Protein AF-A0A1H9H846-F1 (afdb_monomer_lite)

pLDDT: mean 87.87, std 10.34, range [46.41, 96.56]

Sequence (150 aa):
MNTFLDWFNTNQDIDHVLKAAFAHLWFVTIHPFEDGNGRITRAITDMQLARADQSKQRFHSMSAQIQIERTQNYDILESPQKGNLDITTCLKWFLKCLLHSMAQTDETIATILKRVQFWETHLTTDFNLRQQKILHLLLDDFFGKLTVSK

Secondary structure (DSSP, 8-state):
-HHHHHHHHS--SS-HHHHHHHHHHHHHHH--SSS-HHHHHHHHHHHHHHHHT-SS-----HHHHHHHTHHHHHHHHHTGGGTT---HHHHHHHHHHHHHHHHHHHHHHHHHHHHHHHHHHTTT----HHHHHHHHHHHS---S--PPP-

Organism: Flavobacterium frigoris (NCBI:txid229204)

InterPro domains:
  IPR003812 Fido domain [PF02661] (1-49)
  IPR003812 Fido domain [PS51459] (1-96)
  IPR036597 Fido-like domain superfamily [G3DSA:1.10.3290.10] (1-114)
  IPR036597 Fido-like domain superfamily [SSF140931] (1-119)
  IPR040198 Fido domain-containing protein [PTHR13504] (1-104)

Foldseek 3Di:
DVVLVVVLPDDDPDQLLVSLLVLLLVQLVPVPDPDCSLVVSLVSSVVSVVVNVVDPDDQFRLPVLCVVCVVVQVVLSVVCVVDDVPNVSSSVVSVVSRVVRNVVSVVVVVLVVVLVVVCVVCVVPDDDPVRVVVSVCVSDDHDDDDDDDD

Radius of gyration: 21.64 Å; chains: 1; bounding box: 65×25×61 Å

Structure (mmCIF, N/CA/C/O backbone):
data_AF-A0A1H9H846-F1
#
_entry.id   AF-A0A1H9H846-F1
#
loop_
_atom_site.group_PDB
_atom_site.id
_atom_site.type_symbol
_atom_site.label_atom_id
_atom_site.label_alt_id
_atom_site.label_comp_id
_atom_site.label_asym_id
_atom_site.label_entity_id
_atom_site.label_seq_id
_atom_site.pdbx_PDB_ins_code
_atom_site.Cartn_x
_atom_site.Cartn_y
_atom_site.Cartn_z
_atom_site.occupancy
_atom_site.B_iso_or_equiv
_atom_site.auth_seq_id
_atom_site.auth_comp_id
_atom_site.auth_asym_id
_atom_site.auth_atom_id
_atom_site.pdbx_PDB_model_num
ATOM 1 N N . MET A 1 1 ? -13.949 -8.625 19.388 1.00 94.19 1 MET A N 1
ATOM 2 C CA . MET A 1 1 ? -13.672 -9.172 18.040 1.00 94.19 1 MET A CA 1
ATOM 3 C C . MET A 1 1 ? -14.937 -9.355 17.202 1.00 94.19 1 MET A C 1
ATOM 5 O O . MET A 1 1 ? -14.962 -8.827 16.102 1.00 94.19 1 MET A O 1
ATOM 9 N N . ASN A 1 2 ? -15.990 -10.020 17.698 1.00 96.06 2 ASN A N 1
ATOM 10 C CA . ASN A 1 2 ? -17.236 -10.228 16.930 1.00 96.06 2 ASN A CA 1
ATOM 11 C C . ASN A 1 2 ? -17.808 -8.926 16.349 1.00 96.06 2 ASN A C 1
ATOM 13 O O . ASN A 1 2 ? -17.963 -8.825 15.142 1.00 96.06 2 ASN A O 1
ATOM 17 N N . THR A 1 3 ? -17.936 -7.875 17.167 1.00 96.50 3 THR A N 1
ATOM 18 C CA . THR A 1 3 ? -18.385 -6.543 16.718 1.00 96.50 3 THR A CA 1
ATOM 19 C C . THR A 1 3 ? -17.560 -5.977 15.559 1.00 96.50 3 THR A C 1
ATOM 21 O O . THR A 1 3 ? -18.114 -5.381 14.641 1.00 96.50 3 THR A O 1
ATOM 24 N N . PHE A 1 4 ? -16.237 -6.175 15.577 1.00 96.31 4 PHE A N 1
ATOM 25 C CA . PHE A 1 4 ? -15.364 -5.741 14.486 1.00 96.31 4 PHE A CA 1
ATOM 26 C C . PHE A 1 4 ? -15.642 -6.538 13.210 1.00 96.31 4 PHE A C 1
ATOM 28 O O . PHE A 1 4 ? -15.743 -5.943 12.145 1.00 96.31 4 PHE A O 1
ATOM 35 N N . LEU A 1 5 ? -15.784 -7.863 13.308 1.00 96.00 5 LEU A N 1
ATOM 36 C CA . LEU A 1 5 ? -16.049 -8.722 12.152 1.00 96.00 5 LEU A CA 1
ATOM 37 C C . LEU A 1 5 ? -17.424 -8.446 11.539 1.00 96.00 5 LEU A C 1
ATOM 39 O O . LEU A 1 5 ? -17.530 -8.351 10.316 1.00 96.00 5 LEU A O 1
ATOM 43 N N . ASP A 1 6 ? -18.448 -8.269 12.370 1.00 96.56 6 ASP A N 1
ATOM 44 C CA . ASP A 1 6 ? -19.801 -7.938 11.924 1.00 96.56 6 ASP A CA 1
ATOM 45 C C . ASP A 1 6 ? -19.798 -6.600 11.176 1.00 96.56 6 ASP A C 1
ATOM 47 O O . ASP A 1 6 ? -20.264 -6.508 10.037 1.00 96.56 6 ASP A O 1
ATOM 51 N N . TRP A 1 7 ? -19.168 -5.573 11.758 1.00 96.25 7 TRP A N 1
ATOM 52 C CA . TRP A 1 7 ? -18.998 -4.280 11.099 1.00 96.25 7 TRP A CA 1
ATOM 53 C C . TRP A 1 7 ? -18.201 -4.392 9.789 1.00 96.25 7 TRP A C 1
ATOM 55 O O . TRP A 1 7 ? -18.611 -3.870 8.750 1.00 96.25 7 TRP A O 1
ATOM 65 N N . PHE A 1 8 ? -17.072 -5.100 9.815 1.00 95.25 8 PHE A N 1
ATOM 66 C CA . PHE A 1 8 ? -16.139 -5.200 8.695 1.00 95.25 8 PHE A CA 1
ATOM 67 C C . PHE A 1 8 ? -16.802 -5.803 7.449 1.00 95.25 8 PHE A C 1
ATOM 69 O O . PHE A 1 8 ? -16.547 -5.358 6.321 1.00 95.25 8 PHE A O 1
ATOM 76 N N . ASN A 1 9 ? -17.683 -6.783 7.657 1.00 94.00 9 ASN A N 1
ATOM 77 C CA . ASN A 1 9 ? -18.401 -7.490 6.600 1.00 94.00 9 ASN A CA 1
ATOM 78 C C . ASN A 1 9 ? -19.697 -6.799 6.151 1.00 94.00 9 ASN A C 1
ATOM 80 O O . ASN A 1 9 ? -20.228 -7.147 5.100 1.00 94.00 9 ASN A O 1
ATOM 84 N N . THR A 1 10 ? -20.190 -5.806 6.890 1.00 93.81 10 THR A N 1
ATOM 85 C CA . THR A 1 10 ? -21.429 -5.098 6.541 1.00 93.81 10 THR A CA 1
ATOM 86 C C . THR A 1 10 ? -21.167 -4.009 5.498 1.00 93.81 10 THR A C 1
ATOM 88 O O . THR A 1 10 ? -20.208 -3.245 5.625 1.00 93.81 10 THR A O 1
ATOM 91 N N . ASN A 1 11 ? -22.016 -3.889 4.473 1.00 85.56 11 ASN A N 1
ATOM 92 C CA . ASN A 1 11 ? -21.996 -2.714 3.596 1.00 85.56 11 ASN A CA 1
ATOM 93 C C . ASN A 1 11 ? -22.524 -1.502 4.365 1.00 85.56 11 ASN A C 1
ATOM 95 O O . ASN A 1 11 ? -23.632 -1.532 4.893 1.00 85.56 11 ASN A O 1
ATOM 99 N N . GLN A 1 12 ? -21.713 -0.453 4.438 1.00 84.00 12 GLN A N 1
ATOM 100 C CA . GLN A 1 12 ? -22.063 0.797 5.100 1.00 84.00 12 GLN A CA 1
ATOM 101 C C . GLN A 1 12 ? -22.004 1.935 4.093 1.00 84.00 12 GLN A C 1
ATOM 103 O O . GLN A 1 12 ? -21.268 1.845 3.112 1.00 84.00 12 GLN A O 1
ATOM 108 N N . ASP A 1 13 ? -22.737 3.008 4.372 1.00 89.75 13 ASP A N 1
ATOM 109 C CA . ASP A 1 13 ? -22.660 4.265 3.626 1.00 89.75 13 ASP A CA 1
ATOM 110 C C . ASP A 1 13 ? -21.428 5.072 4.078 1.00 89.75 13 ASP A C 1
ATOM 112 O O . ASP A 1 13 ? -21.515 6.137 4.684 1.00 89.75 13 ASP A O 1
ATOM 116 N N . ILE A 1 14 ? -20.252 4.468 3.902 1.00 93.12 14 ILE A N 1
ATOM 117 C CA . ILE A 1 14 ? -18.942 5.050 4.191 1.00 93.12 14 ILE A CA 1
ATOM 118 C C . ILE A 1 14 ? -18.087 4.824 2.953 1.00 93.12 14 ILE A C 1
ATOM 120 O O . ILE A 1 14 ? -18.098 3.732 2.381 1.00 93.12 14 ILE A O 1
ATOM 124 N N . ASP A 1 15 ? -17.303 5.833 2.579 1.00 95.00 15 ASP A N 1
ATOM 125 C CA . ASP A 1 15 ? -16.285 5.689 1.545 1.00 95.00 15 ASP A CA 1
ATOM 126 C C . ASP A 1 15 ? -15.405 4.446 1.794 1.00 95.00 15 ASP A C 1
ATOM 128 O O . ASP A 1 15 ? -14.921 4.205 2.906 1.00 95.00 15 ASP A O 1
ATOM 132 N N . HIS A 1 16 ? -15.200 3.628 0.762 1.00 94.19 16 HIS A N 1
ATOM 133 C CA . HIS A 1 16 ? -14.524 2.340 0.914 1.00 94.19 16 HIS A CA 1
ATOM 134 C C . HIS A 1 16 ? -13.043 2.471 1.308 1.00 94.19 16 HIS A C 1
ATOM 136 O O . HIS A 1 16 ? -12.526 1.602 2.016 1.00 94.19 16 HIS A O 1
ATOM 142 N N . VAL A 1 17 ? -12.365 3.553 0.910 1.00 95.19 17 VAL A N 1
ATOM 143 C CA . VAL A 1 17 ? -10.980 3.823 1.324 1.00 95.19 17 VAL A CA 1
ATOM 144 C C . VAL A 1 17 ? -10.948 4.201 2.802 1.00 95.19 17 VAL A C 1
ATOM 146 O O . VAL A 1 17 ? -10.123 3.677 3.556 1.00 95.19 17 VAL A O 1
ATOM 149 N N . LEU A 1 18 ? -11.891 5.030 3.258 1.00 95.88 18 LEU A N 1
ATOM 150 C CA . LEU A 1 18 ? -12.036 5.329 4.687 1.00 95.88 18 LEU A CA 1
ATOM 151 C C . LEU A 1 18 ? -12.391 4.079 5.497 1.00 95.88 18 LEU A C 1
ATOM 153 O O . LEU A 1 18 ? -11.839 3.872 6.577 1.00 95.88 18 LEU A O 1
ATOM 157 N N . LYS A 1 19 ? -13.236 3.192 4.964 1.00 95.88 19 LYS A N 1
ATOM 158 C CA . LYS A 1 19 ? -13.530 1.901 5.595 1.00 95.88 19 LYS A CA 1
ATOM 159 C C . LYS A 1 19 ? -12.269 1.043 5.754 1.00 95.88 19 LYS A C 1
ATOM 161 O O . LYS A 1 19 ? -12.097 0.413 6.798 1.00 95.88 19 LYS A O 1
ATOM 166 N N . ALA A 1 20 ? -11.367 1.039 4.771 1.00 95.88 20 ALA A N 1
ATOM 167 C CA . ALA A 1 20 ? -10.074 0.366 4.894 1.00 95.88 20 ALA A CA 1
ATOM 168 C C . ALA A 1 20 ? -9.199 0.990 5.997 1.00 95.88 20 ALA A C 1
ATOM 170 O O . ALA A 1 20 ? -8.603 0.257 6.789 1.00 95.88 20 ALA A O 1
ATOM 171 N N . ALA A 1 21 ? -9.178 2.323 6.101 1.00 95.31 21 ALA A N 1
ATOM 172 C CA . ALA A 1 21 ? -8.457 3.044 7.151 1.00 95.31 21 ALA A CA 1
ATOM 173 C C . ALA A 1 21 ? -8.996 2.721 8.556 1.00 95.31 21 ALA A C 1
ATOM 175 O O . ALA A 1 21 ? -8.225 2.431 9.473 1.00 95.31 21 ALA A O 1
ATOM 176 N N . PHE A 1 22 ? -10.321 2.698 8.724 1.00 94.81 22 PHE A N 1
ATOM 177 C CA . PHE A 1 22 ? -10.961 2.294 9.977 1.00 94.81 22 PHE A CA 1
ATOM 178 C C . PHE A 1 22 ? -10.655 0.839 10.328 1.00 94.81 22 PHE A C 1
ATOM 180 O O . PHE A 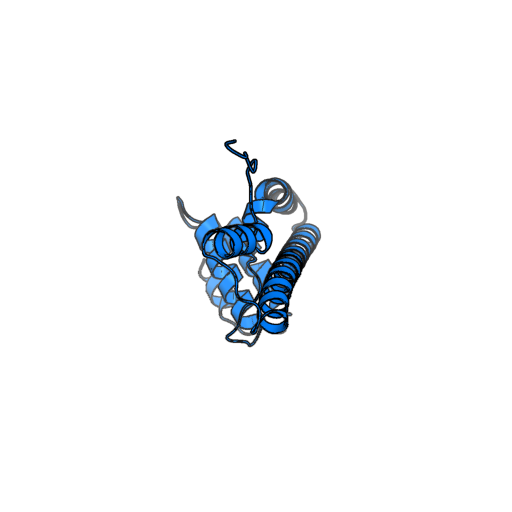1 22 ? -10.290 0.547 11.464 1.00 94.81 22 PHE A O 1
ATOM 187 N N . ALA A 1 23 ? -10.727 -0.070 9.352 1.00 95.75 23 ALA A N 1
ATOM 188 C CA . ALA A 1 23 ? -10.395 -1.472 9.572 1.00 95.75 23 ALA A CA 1
ATOM 189 C C . ALA A 1 23 ? -8.941 -1.655 10.037 1.00 95.75 23 ALA A C 1
ATOM 191 O O . ALA A 1 23 ? -8.696 -2.414 10.975 1.00 95.75 23 ALA A O 1
ATOM 192 N N . HIS A 1 24 ? -8.001 -0.929 9.420 1.00 94.50 24 HIS A N 1
ATOM 193 C CA . HIS A 1 24 ? -6.600 -0.891 9.836 1.00 94.50 24 HIS A CA 1
ATOM 194 C C . HIS A 1 24 ? -6.472 -0.462 11.302 1.00 94.50 24 HIS A C 1
ATOM 196 O O . HIS A 1 24 ? -5.909 -1.188 12.124 1.00 94.50 24 HIS A O 1
ATOM 202 N N . LEU A 1 25 ? -7.033 0.706 11.630 1.00 92.69 25 LEU A N 1
ATOM 203 C CA . LEU A 1 25 ? -6.915 1.326 12.945 1.00 92.69 25 LEU A CA 1
ATOM 204 C C . LEU A 1 25 ? -7.558 0.478 14.047 1.00 92.69 25 LEU A C 1
ATOM 206 O O . LEU A 1 25 ? -6.972 0.281 15.112 1.00 92.69 25 LEU A O 1
ATOM 210 N N . TRP A 1 26 ? -8.755 -0.051 13.811 1.00 92.38 26 TRP A N 1
ATOM 211 C CA . TRP A 1 26 ? -9.454 -0.830 14.827 1.00 92.38 26 TRP A CA 1
ATOM 212 C C . TRP A 1 26 ? -8.801 -2.175 15.063 1.00 92.38 26 TRP A C 1
ATOM 214 O O . TRP A 1 26 ? -8.671 -2.574 16.213 1.00 92.38 26 TRP A O 1
ATOM 224 N N . PHE A 1 27 ? -8.327 -2.859 14.024 1.00 94.75 27 PHE A N 1
ATOM 225 C CA . PHE A 1 27 ? -7.682 -4.150 14.229 1.00 94.75 27 PHE A CA 1
ATOM 226 C C . PHE A 1 27 ? -6.350 -4.015 14.974 1.00 94.75 27 PHE A C 1
ATOM 228 O O . PHE A 1 27 ? -6.097 -4.786 15.900 1.00 94.75 27 PHE A O 1
ATOM 235 N N . VAL A 1 28 ? -5.524 -3.015 14.627 1.00 90.75 28 VAL A N 1
ATOM 236 C CA . VAL A 1 28 ? -4.269 -2.768 15.359 1.00 90.75 28 VAL A CA 1
ATOM 237 C C . VAL A 1 28 ? -4.529 -2.350 16.808 1.00 90.75 28 VAL A C 1
ATOM 239 O O . VAL A 1 28 ? -3.769 -2.739 17.685 1.00 90.75 28 VAL A O 1
ATOM 242 N N . THR A 1 29 ? -5.629 -1.636 17.069 1.00 89.00 29 THR A N 1
ATOM 243 C CA . THR A 1 29 ? -6.025 -1.224 18.427 1.00 89.00 29 THR A CA 1
ATOM 244 C C . THR A 1 29 ? -6.599 -2.382 19.248 1.00 89.00 29 THR A C 1
ATOM 246 O O . THR A 1 29 ? -6.308 -2.489 20.433 1.00 89.00 29 THR A O 1
ATOM 249 N N . ILE A 1 30 ? -7.409 -3.260 18.642 1.00 93.06 30 ILE A N 1
ATOM 250 C CA . ILE A 1 30 ? -7.968 -4.443 19.321 1.00 93.06 30 ILE A CA 1
ATOM 251 C C . ILE A 1 30 ? -6.855 -5.424 19.700 1.00 93.06 30 ILE A C 1
ATOM 253 O O . ILE A 1 30 ? -6.953 -6.058 20.745 1.00 93.06 30 ILE A O 1
ATOM 257 N N . HIS A 1 31 ? -5.836 -5.565 18.843 1.00 91.75 31 HIS A N 1
ATOM 258 C CA . HIS A 1 31 ? -4.661 -6.415 19.058 1.00 91.75 31 HIS A CA 1
ATOM 259 C C . HIS A 1 31 ? -5.002 -7.832 19.593 1.00 91.75 31 HIS A C 1
ATOM 261 O O . HIS A 1 31 ? -4.553 -8.220 20.672 1.00 91.75 31 HIS A O 1
ATOM 267 N N . PRO A 1 32 ? -5.829 -8.621 18.873 1.00 95.62 32 PRO A N 1
ATOM 268 C CA . PRO A 1 32 ? -6.438 -9.838 19.423 1.00 95.62 32 PRO A CA 1
ATOM 269 C C . PRO A 1 32 ? -5.501 -11.053 19.540 1.00 95.62 32 PRO A C 1
ATOM 271 O O . PRO A 1 32 ? -5.917 -12.070 20.092 1.00 95.62 32 PRO A O 1
ATOM 274 N N . PHE A 1 33 ? -4.285 -10.991 18.994 1.00 95.50 33 PHE A N 1
ATOM 275 C CA . PHE A 1 33 ? -3.324 -12.098 19.001 1.00 95.50 33 PHE A CA 1
ATOM 276 C C . PHE A 1 33 ? -2.070 -11.767 19.823 1.00 95.50 33 PHE A C 1
ATOM 278 O O . PHE A 1 33 ? -1.728 -10.599 19.990 1.00 95.50 33 PHE A O 1
ATOM 285 N N . GLU A 1 34 ? -1.346 -12.795 20.267 1.00 93.94 34 GLU A N 1
ATOM 286 C CA . GLU A 1 34 ? -0.045 -12.649 20.949 1.00 93.94 34 GLU A CA 1
ATOM 287 C C . GLU A 1 34 ? 1.058 -12.136 20.002 1.00 93.94 34 GLU A C 1
ATOM 289 O O . GLU A 1 34 ? 1.866 -11.290 20.372 1.00 93.94 34 GLU A O 1
ATOM 294 N N . ASP A 1 35 ? 1.069 -12.599 18.746 1.00 95.00 35 ASP A N 1
ATOM 295 C CA . ASP A 1 35 ? 1.963 -12.121 17.683 1.00 95.00 35 ASP A CA 1
ATOM 296 C C . ASP A 1 35 ? 1.220 -12.064 16.339 1.00 95.00 35 ASP A C 1
ATOM 298 O O . ASP A 1 35 ? 0.199 -12.716 16.118 1.00 95.00 35 ASP A O 1
ATOM 302 N N . GLY A 1 36 ? 1.754 -11.283 15.402 1.00 93.25 36 GLY A N 1
ATOM 303 C CA . GLY A 1 36 ? 1.292 -11.237 14.021 1.00 93.25 36 GLY A CA 1
ATOM 304 C C . GLY A 1 36 ? 0.199 -10.214 13.751 1.00 93.25 36 GLY A C 1
ATOM 305 O O . GLY A 1 36 ? -0.177 -10.066 12.587 1.00 93.25 36 GLY A O 1
ATOM 306 N N . ASN A 1 37 ? -0.242 -9.447 14.754 1.00 92.75 37 ASN A N 1
ATOM 307 C CA . ASN A 1 37 ? -1.272 -8.419 14.582 1.00 92.75 37 ASN A CA 1
ATOM 308 C C . ASN A 1 37 ? -0.937 -7.480 13.425 1.00 92.75 37 ASN A C 1
ATOM 310 O O . ASN A 1 37 ? -1.725 -7.381 12.499 1.00 92.75 37 ASN A O 1
ATOM 314 N N . GLY A 1 38 ? 0.273 -6.913 13.367 1.00 90.62 38 GLY A N 1
ATOM 315 C CA . GLY A 1 38 ? 0.660 -6.014 12.270 1.00 90.62 38 GLY A CA 1
ATOM 316 C C . GLY A 1 38 ? 0.692 -6.664 10.874 1.00 90.62 38 GLY A C 1
ATOM 317 O O . GLY A 1 38 ? 0.488 -5.981 9.868 1.00 90.62 38 GLY A O 1
ATOM 318 N N . ARG A 1 39 ? 0.933 -7.981 10.770 1.00 93.00 39 ARG A N 1
ATOM 319 C CA . ARG A 1 39 ? 0.826 -8.714 9.490 1.00 93.00 39 ARG A CA 1
ATOM 320 C C . ARG A 1 39 ? -0.640 -8.866 9.087 1.00 93.00 39 ARG A C 1
ATOM 322 O O . ARG A 1 39 ? -0.978 -8.596 7.938 1.00 93.00 39 ARG A O 1
ATOM 329 N N . ILE A 1 40 ? -1.502 -9.226 10.036 1.00 95.56 40 ILE A N 1
ATOM 330 C CA . ILE A 1 40 ? -2.936 -9.391 9.788 1.00 95.56 40 ILE A CA 1
ATOM 331 C C . ILE A 1 40 ? -3.597 -8.035 9.509 1.00 95.56 40 ILE A C 1
ATOM 333 O O . ILE A 1 40 ? -4.341 -7.940 8.539 1.00 95.56 40 ILE A O 1
ATOM 337 N N . THR A 1 41 ? -3.259 -6.970 10.249 1.00 94.81 41 THR A N 1
ATOM 338 C CA . THR A 1 41 ? -3.722 -5.593 10.000 1.00 94.81 41 THR A CA 1
ATOM 339 C C . THR A 1 41 ? -3.464 -5.187 8.553 1.00 94.81 41 THR A C 1
ATOM 341 O O . THR A 1 41 ? -4.353 -4.690 7.865 1.00 94.81 41 THR A O 1
ATOM 344 N N . ARG A 1 42 ? -2.246 -5.421 8.060 1.00 93.62 42 ARG A N 1
ATOM 345 C CA . ARG A 1 42 ? -1.878 -5.125 6.673 1.00 93.62 42 ARG A CA 1
ATOM 346 C C . ARG A 1 42 ? -2.705 -5.933 5.676 1.00 93.62 42 ARG A C 1
ATOM 348 O O . ARG A 1 42 ? -3.289 -5.348 4.771 1.00 93.62 42 ARG A O 1
ATOM 355 N N . ALA A 1 43 ? -2.856 -7.236 5.908 1.00 94.62 43 ALA A N 1
ATOM 356 C CA . ALA A 1 43 ? -3.661 -8.102 5.049 1.00 94.62 43 ALA A CA 1
ATOM 357 C C . ALA A 1 43 ? -5.140 -7.670 4.976 1.00 94.62 43 ALA A C 1
ATOM 359 O O . ALA A 1 43 ? -5.703 -7.596 3.886 1.00 94.62 43 ALA A O 1
ATOM 360 N N . ILE A 1 44 ? -5.775 -7.331 6.105 1.00 95.12 44 ILE A N 1
ATOM 361 C CA . ILE A 1 44 ? -7.173 -6.861 6.103 1.00 95.12 44 ILE A CA 1
ATOM 362 C C . ILE A 1 44 ? -7.323 -5.482 5.449 1.00 95.12 44 ILE A C 1
ATOM 364 O O . ILE A 1 44 ? -8.345 -5.217 4.818 1.00 95.12 44 ILE A O 1
ATOM 368 N N . THR A 1 45 ? -6.307 -4.621 5.583 1.00 95.12 45 THR A N 1
ATOM 369 C CA . THR A 1 45 ? -6.274 -3.287 4.969 1.00 95.12 45 THR A CA 1
ATOM 370 C C . THR A 1 45 ? -6.229 -3.438 3.460 1.00 95.12 45 THR A C 1
ATOM 372 O O . THR A 1 45 ? -7.068 -2.884 2.756 1.00 95.12 45 THR A O 1
ATOM 375 N N . ASP A 1 46 ? -5.295 -4.255 2.974 1.00 93.12 46 ASP A N 1
ATOM 376 C CA . ASP A 1 46 ? -5.151 -4.569 1.559 1.00 93.12 46 ASP A CA 1
ATOM 377 C C . ASP A 1 46 ? -6.413 -5.221 0.990 1.00 93.12 46 ASP A C 1
ATOM 379 O O . ASP A 1 46 ? -6.823 -4.893 -0.121 1.00 93.12 46 ASP A O 1
ATOM 383 N N . MET A 1 47 ? -7.080 -6.083 1.761 1.00 93.12 47 MET A N 1
ATOM 384 C CA . MET A 1 47 ? -8.345 -6.687 1.348 1.00 93.12 47 MET A CA 1
ATOM 385 C C . MET A 1 47 ? -9.476 -5.656 1.202 1.00 93.12 47 MET A C 1
ATOM 387 O O . MET A 1 47 ? -10.256 -5.752 0.257 1.00 93.12 47 MET A O 1
ATOM 391 N N . GLN A 1 48 ? -9.593 -4.676 2.106 1.00 94.31 48 GLN A N 1
ATOM 392 C CA . GLN A 1 48 ? -10.604 -3.619 1.967 1.00 94.31 48 GLN A CA 1
ATOM 393 C C . GLN A 1 48 ? -10.260 -2.631 0.851 1.00 94.31 48 GLN A C 1
ATOM 395 O O . GLN A 1 48 ? -11.157 -2.240 0.111 1.00 94.31 48 GLN A O 1
ATOM 400 N N . LEU A 1 49 ? -8.983 -2.284 0.665 1.00 94.44 49 LEU A N 1
ATOM 401 C CA . LEU A 1 49 ? -8.556 -1.458 -0.469 1.00 94.44 49 LEU A CA 1
ATOM 402 C C . LEU A 1 49 ? -8.839 -2.154 -1.805 1.00 94.44 49 LEU A C 1
ATOM 404 O O . LEU A 1 49 ? -9.396 -1.535 -2.700 1.00 94.44 49 LEU A O 1
ATOM 408 N N . ALA A 1 50 ? -8.596 -3.462 -1.910 1.00 92.00 50 ALA A N 1
ATOM 409 C CA . ALA A 1 50 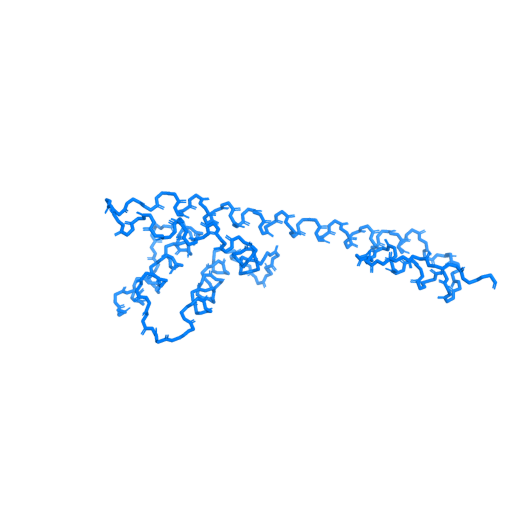? -8.954 -4.222 -3.107 1.00 92.00 50 ALA A CA 1
ATOM 410 C C . ALA A 1 50 ? -10.472 -4.218 -3.388 1.00 92.00 50 ALA A C 1
ATOM 412 O O . ALA A 1 50 ? -10.893 -4.225 -4.542 1.00 92.00 50 ALA A O 1
ATOM 413 N N . ARG A 1 51 ? -11.312 -4.185 -2.342 1.00 90.62 51 ARG A N 1
ATOM 414 C CA . ARG A 1 51 ? -12.767 -3.998 -2.491 1.00 90.62 51 ARG A CA 1
ATOM 415 C C . ARG A 1 51 ? -13.114 -2.571 -2.932 1.00 90.62 51 ARG A C 1
ATOM 417 O O . ARG A 1 51 ? -14.048 -2.402 -3.710 1.00 90.62 51 ARG A O 1
ATOM 424 N N . ALA A 1 52 ? -12.368 -1.573 -2.455 1.00 92.25 52 ALA A N 1
ATOM 425 C CA . ALA A 1 52 ? -12.535 -0.1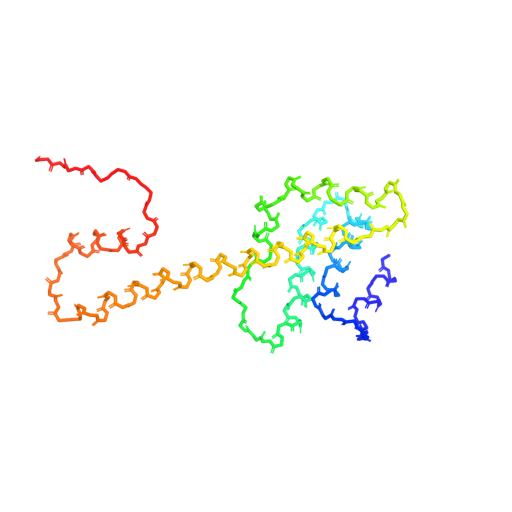67 -2.817 1.00 92.25 52 ALA A CA 1
ATOM 426 C C . ALA A 1 52 ? -12.169 0.109 -4.283 1.00 92.25 52 ALA A C 1
ATOM 428 O O . ALA A 1 52 ? -12.904 0.823 -4.958 1.00 92.25 52 ALA A O 1
ATOM 429 N N . ASP A 1 53 ? -11.091 -0.503 -4.781 1.00 90.31 53 ASP A N 1
ATOM 430 C CA . ASP A 1 53 ? -10.574 -0.307 -6.143 1.00 90.31 53 ASP A CA 1
ATOM 431 C C . ASP A 1 53 ? -11.545 -0.776 -7.240 1.00 90.31 53 ASP A C 1
ATOM 433 O O . ASP A 1 53 ? -11.390 -0.404 -8.401 1.00 90.31 53 ASP A O 1
ATOM 437 N N . GLN A 1 54 ? -12.514 -1.640 -6.905 1.00 85.25 54 GLN A N 1
ATOM 438 C CA . GLN A 1 54 ? -13.456 -2.262 -7.852 1.00 85.25 54 GLN A CA 1
ATOM 439 C C . GLN A 1 54 ? -12.775 -2.904 -9.079 1.00 85.25 54 GLN A C 1
ATOM 441 O O . GLN A 1 54 ? -13.385 -3.099 -10.130 1.00 85.25 54 GLN A O 1
ATOM 446 N N . SER A 1 55 ? -11.504 -3.276 -8.933 1.00 82.38 55 SER A N 1
ATOM 447 C CA . SER A 1 55 ? -10.648 -3.768 -10.003 1.00 82.38 55 SER A CA 1
ATOM 448 C C . SER A 1 55 ? -9.898 -5.012 -9.552 1.00 82.38 55 SER A C 1
ATOM 450 O O . SER A 1 55 ? -9.513 -5.162 -8.395 1.00 82.38 55 SER A O 1
ATOM 452 N N . LYS A 1 56 ? -9.653 -5.918 -10.502 1.00 77.00 56 LYS A N 1
ATOM 453 C CA . LYS A 1 56 ? -8.759 -7.068 -10.295 1.00 77.00 56 LYS A CA 1
ATOM 454 C C . LYS A 1 56 ? -7.283 -6.680 -10.397 1.00 77.00 56 LYS A C 1
ATOM 456 O O . LYS A 1 56 ? -6.421 -7.476 -10.039 1.00 77.00 56 LYS A O 1
ATOM 461 N N . GLN A 1 57 ? -6.995 -5.497 -10.934 1.00 78.06 57 GLN A N 1
ATOM 462 C CA . GLN A 1 57 ? -5.648 -4.986 -11.133 1.00 78.06 57 GLN A CA 1
ATOM 463 C C . GLN A 1 57 ? -5.356 -3.934 -10.073 1.00 78.06 57 GLN A C 1
ATOM 465 O O . GLN A 1 57 ? -6.035 -2.909 -10.014 1.00 78.06 57 GLN A O 1
ATOM 470 N N . ARG A 1 58 ? -4.338 -4.198 -9.252 1.00 80.56 58 ARG A N 1
ATOM 471 C CA . ARG A 1 58 ? -3.891 -3.291 -8.201 1.00 80.56 58 ARG A CA 1
ATOM 472 C C . ARG A 1 58 ? -2.484 -2.811 -8.513 1.00 80.56 58 ARG A C 1
ATOM 474 O O . ARG A 1 58 ? -1.551 -3.607 -8.569 1.00 80.56 58 ARG A O 1
ATOM 481 N N . PHE A 1 59 ? -2.356 -1.504 -8.695 1.00 82.44 59 PHE A N 1
ATOM 482 C CA . PHE A 1 59 ? -1.107 -0.826 -9.036 1.00 82.44 59 PHE A CA 1
ATOM 483 C C . PHE A 1 59 ? -0.610 0.014 -7.859 1.00 82.44 59 PHE A C 1
ATOM 485 O O . PHE A 1 59 ? -0.238 1.160 -8.034 1.00 82.44 59 PHE A O 1
ATOM 492 N N . HIS A 1 60 ? -0.709 -0.494 -6.635 1.00 89.25 60 HIS A N 1
ATOM 493 C CA . HIS A 1 60 ? -0.126 0.164 -5.469 1.00 89.25 60 HIS A CA 1
ATOM 494 C C . HIS A 1 60 ? 0.097 -0.858 -4.355 1.00 89.25 60 HIS A C 1
ATOM 496 O O . HIS A 1 60 ? -0.634 -1.846 -4.239 1.00 89.25 60 HIS A O 1
ATOM 502 N N . SER A 1 61 ? 1.106 -0.615 -3.519 1.00 90.81 61 SER A N 1
ATOM 503 C CA . SER A 1 61 ? 1.418 -1.465 -2.369 1.00 90.81 61 SER A CA 1
ATOM 504 C C . SER A 1 61 ? 1.340 -0.666 -1.074 1.00 90.81 61 SER A C 1
ATOM 506 O O . SER A 1 61 ? 2.339 -0.146 -0.575 1.00 90.81 61 SER A O 1
ATOM 508 N N . MET A 1 62 ? 0.134 -0.599 -0.503 1.00 93.12 62 MET A N 1
ATOM 509 C CA . MET A 1 62 ? -0.094 0.070 0.782 1.00 93.12 62 MET A CA 1
ATOM 510 C C . MET A 1 62 ? 0.773 -0.549 1.887 1.00 93.12 62 MET A C 1
ATOM 512 O O . MET A 1 62 ? 1.416 0.153 2.660 1.00 93.12 62 MET A O 1
ATOM 516 N N . SER A 1 63 ? 0.860 -1.880 1.931 1.00 91.88 63 SER A N 1
ATOM 517 C CA . SER A 1 63 ? 1.683 -2.600 2.906 1.00 91.88 63 SER A CA 1
ATOM 518 C C . SER A 1 63 ? 3.179 -2.278 2.831 1.00 91.88 63 SER A C 1
ATOM 520 O O . SER A 1 63 ? 3.830 -2.220 3.880 1.00 91.88 63 SER A O 1
ATOM 522 N N . ALA A 1 64 ? 3.729 -2.076 1.627 1.00 91.06 64 ALA A N 1
ATOM 523 C CA . ALA A 1 64 ? 5.122 -1.662 1.462 1.00 91.06 64 ALA A CA 1
ATOM 524 C C . ALA A 1 64 ? 5.323 -0.221 1.944 1.00 91.06 64 ALA A C 1
ATOM 526 O O . ALA A 1 64 ? 6.265 0.044 2.692 1.00 91.06 64 ALA A O 1
ATOM 527 N N . GLN A 1 65 ? 4.396 0.678 1.612 1.00 93.62 65 GLN A N 1
ATOM 528 C CA . GLN A 1 65 ? 4.493 2.073 2.030 1.00 93.62 65 GLN A CA 1
ATOM 529 C C . GLN A 1 65 ? 4.354 2.241 3.550 1.00 93.62 65 GLN A C 1
ATOM 531 O O . GLN A 1 65 ? 5.163 2.928 4.171 1.00 93.62 65 GLN A O 1
ATOM 536 N N . ILE A 1 66 ? 3.423 1.523 4.189 1.00 90.19 66 ILE A N 1
ATOM 537 C CA . ILE A 1 66 ? 3.296 1.482 5.657 1.00 90.19 66 ILE A CA 1
ATOM 538 C C . ILE A 1 66 ? 4.596 0.988 6.307 1.00 90.19 66 ILE A C 1
ATOM 540 O O . ILE A 1 66 ? 4.985 1.466 7.372 1.00 90.19 66 ILE A O 1
ATOM 544 N N . GLN A 1 67 ? 5.281 0.021 5.688 1.00 88.19 67 GLN A N 1
ATOM 545 C CA . GLN A 1 67 ? 6.548 -0.497 6.202 1.00 88.19 67 GLN A CA 1
ATOM 546 C C . GLN A 1 67 ? 7.665 0.556 6.142 1.00 88.19 67 GLN A C 1
ATOM 548 O O . GLN A 1 67 ? 8.460 0.635 7.082 1.00 88.19 67 GLN A O 1
ATOM 553 N N . ILE A 1 68 ? 7.716 1.351 5.070 1.00 88.06 68 ILE A N 1
ATOM 554 C CA . ILE A 1 68 ? 8.652 2.474 4.909 1.00 88.06 68 ILE A CA 1
ATOM 555 C C . ILE A 1 68 ? 8.361 3.557 5.959 1.00 88.06 68 ILE A C 1
ATOM 557 O O . ILE A 1 68 ? 9.273 4.047 6.621 1.00 88.06 68 ILE A O 1
ATOM 561 N N . GLU A 1 69 ? 7.084 3.869 6.184 1.00 85.50 69 GLU A N 1
ATOM 562 C CA . GLU A 1 69 ? 6.634 4.940 7.085 1.00 85.50 69 GLU A CA 1
ATOM 563 C C . GLU A 1 69 ? 6.430 4.499 8.547 1.00 85.50 69 GLU A C 1
ATOM 565 O O . GLU A 1 69 ? 5.917 5.260 9.371 1.00 85.50 69 GLU A O 1
ATOM 570 N N . ARG A 1 70 ? 6.856 3.282 8.913 1.00 78.88 70 ARG A N 1
ATOM 571 C CA . ARG A 1 70 ? 6.542 2.649 10.208 1.00 78.88 70 ARG A CA 1
ATOM 572 C C . ARG A 1 70 ? 6.879 3.493 11.440 1.00 78.88 70 ARG A C 1
ATOM 574 O O . ARG A 1 70 ? 6.201 3.371 12.450 1.00 78.88 70 ARG A O 1
ATOM 581 N N . THR A 1 71 ? 7.925 4.317 11.384 1.00 71.75 71 THR A N 1
ATOM 582 C CA . THR A 1 71 ? 8.359 5.127 12.533 1.00 71.75 71 THR A CA 1
ATOM 583 C C . THR A 1 71 ? 7.356 6.239 12.828 1.00 71.75 71 THR A C 1
ATOM 585 O O . THR A 1 71 ? 7.044 6.478 13.983 1.00 71.75 71 THR A O 1
ATOM 588 N N . GLN A 1 72 ? 6.792 6.859 11.786 1.00 67.56 72 GLN A N 1
ATOM 589 C CA . GLN A 1 72 ? 5.727 7.859 11.927 1.00 67.56 72 GLN A CA 1
ATOM 590 C C . GLN A 1 72 ? 4.403 7.206 12.346 1.00 67.56 72 GLN A C 1
ATOM 592 O O . GLN A 1 72 ? 3.591 7.823 13.028 1.00 67.56 72 GLN A O 1
ATOM 597 N N . ASN A 1 73 ? 4.204 5.942 11.960 1.00 64.69 73 ASN A N 1
ATOM 598 C CA . ASN A 1 73 ? 2.999 5.179 12.263 1.00 64.69 73 ASN A CA 1
ATOM 599 C C . ASN A 1 73 ? 2.783 4.983 13.778 1.00 64.69 73 ASN A C 1
ATOM 601 O O . ASN A 1 73 ? 1.673 5.181 14.259 1.00 64.69 73 ASN A O 1
ATOM 605 N N . TYR A 1 74 ? 3.823 4.647 14.551 1.00 63.97 74 TYR A N 1
ATOM 606 C CA . TYR A 1 74 ? 3.665 4.390 15.993 1.00 63.97 74 TYR A CA 1
ATOM 607 C C . TYR A 1 74 ? 3.179 5.621 16.766 1.00 63.97 74 TYR A C 1
ATOM 609 O O . TYR A 1 74 ? 2.192 5.531 17.495 1.00 63.97 74 TYR A O 1
ATOM 617 N N . ASP A 1 75 ? 3.791 6.784 16.537 1.00 66.44 75 ASP A N 1
ATOM 618 C CA . ASP A 1 75 ? 3.411 8.022 17.229 1.00 66.44 75 ASP A CA 1
ATOM 619 C C . ASP A 1 75 ? 1.975 8.451 16.884 1.00 66.44 75 ASP A C 1
ATOM 621 O O . ASP A 1 75 ? 1.215 8.920 17.738 1.00 66.44 75 ASP A O 1
ATOM 625 N N . ILE A 1 76 ? 1.579 8.254 15.623 1.00 72.31 76 ILE A N 1
ATOM 626 C CA . ILE A 1 76 ? 0.258 8.634 15.117 1.00 72.31 76 ILE A CA 1
ATOM 627 C C . ILE A 1 76 ? -0.825 7.657 15.586 1.00 72.31 76 ILE A C 1
ATOM 629 O O . ILE A 1 76 ? -1.944 8.095 15.840 1.00 72.31 76 ILE A O 1
ATOM 633 N N . LEU A 1 77 ? -0.522 6.364 15.734 1.00 71.00 77 LEU A N 1
ATOM 634 C CA . LEU A 1 77 ? -1.468 5.364 16.242 1.00 71.00 77 LEU A CA 1
ATOM 635 C C . LEU A 1 77 ? -1.620 5.394 17.770 1.00 71.00 77 LEU A C 1
ATOM 637 O O . LEU A 1 77 ? -2.679 5.024 18.275 1.00 71.00 77 LEU A O 1
ATOM 641 N N . GLU A 1 78 ? -0.610 5.859 18.512 1.00 68.25 78 GLU A N 1
ATOM 642 C CA . GLU A 1 78 ? -0.705 6.028 19.970 1.00 68.25 78 GLU A CA 1
ATOM 643 C C . GLU A 1 78 ? -1.494 7.280 20.384 1.00 68.25 78 GLU A C 1
ATOM 645 O O . GLU A 1 78 ? -2.097 7.309 21.460 1.00 68.25 78 GLU A O 1
ATOM 650 N N . SER A 1 79 ? -1.500 8.327 19.554 1.00 65.69 79 SER A N 1
ATOM 651 C CA . SER A 1 79 ? -2.107 9.621 19.895 1.00 65.69 79 SER A CA 1
ATOM 652 C C . SER A 1 79 ? -3.619 9.559 20.208 1.00 65.69 79 SER A C 1
ATOM 654 O O . SER A 1 79 ? -4.014 10.123 21.234 1.00 65.69 79 SER A O 1
ATOM 656 N N . PRO A 1 80 ? -4.476 8.854 19.438 1.00 63.69 80 PRO A N 1
ATOM 657 C CA . PRO A 1 80 ? -5.912 8.780 19.721 1.00 63.69 80 PRO A CA 1
ATOM 658 C C . PRO A 1 80 ? -6.241 7.979 20.981 1.00 63.69 80 PRO A C 1
ATOM 660 O O . PRO A 1 80 ? -7.287 8.199 21.589 1.00 63.69 80 PRO A O 1
ATOM 663 N N . GLN A 1 81 ? -5.359 7.055 21.382 1.00 64.31 81 GLN A N 1
ATOM 664 C CA . GLN A 1 81 ? -5.567 6.177 22.538 1.00 64.31 81 GLN A CA 1
ATOM 665 C C . GLN A 1 81 ? -5.393 6.915 23.876 1.00 64.31 81 GLN A C 1
ATOM 667 O O . GLN A 1 81 ? -5.842 6.428 24.910 1.00 64.31 81 GLN A O 1
ATOM 672 N N . LYS A 1 82 ? -4.770 8.102 23.864 1.00 64.50 82 LYS A N 1
ATOM 673 C CA . LYS A 1 82 ? -4.479 8.916 25.057 1.00 64.50 82 LYS A CA 1
ATOM 674 C C . LYS A 1 82 ? -5.447 10.099 25.244 1.00 64.50 82 LYS A C 1
ATOM 676 O O . LYS A 1 82 ? -5.235 10.907 26.144 1.00 64.50 82 LYS A O 1
ATOM 681 N N . GLY A 1 83 ? -6.490 10.221 24.416 1.00 66.12 83 GLY A N 1
ATOM 682 C CA . GLY A 1 83 ? -7.380 11.389 24.405 1.00 66.12 83 GLY A CA 1
ATOM 683 C C . GLY A 1 83 ? -8.811 11.101 23.942 1.00 66.12 83 GLY A C 1
ATOM 684 O O . GLY A 1 83 ? -9.405 10.080 24.267 1.00 66.12 83 GLY A O 1
ATOM 685 N N . ASN A 1 84 ? -9.381 12.036 23.186 1.00 72.44 84 ASN A N 1
ATOM 686 C CA . ASN A 1 84 ? -10.813 12.175 22.886 1.00 72.44 84 ASN A CA 1
ATOM 687 C C . ASN A 1 84 ? -11.347 11.161 21.850 1.00 72.44 84 ASN A C 1
ATOM 689 O O . ASN A 1 84 ? -12.429 11.373 21.307 1.00 72.44 84 ASN A O 1
ATOM 693 N N . LEU A 1 85 ? -10.571 10.124 21.508 1.00 76.94 85 LEU A N 1
ATOM 694 C CA . LEU A 1 85 ? -10.778 9.272 20.330 1.00 76.94 85 LEU A CA 1
ATOM 695 C C . LEU A 1 85 ? -10.855 10.044 18.993 1.00 76.94 85 LEU A C 1
ATOM 697 O O . LEU A 1 85 ? -11.480 9.577 18.041 1.00 76.94 85 LEU A O 1
ATOM 701 N N . ASP A 1 86 ? -10.203 11.205 18.880 1.00 85.19 86 ASP A N 1
ATOM 702 C CA . ASP A 1 86 ? -10.061 11.872 17.582 1.00 85.19 86 ASP A CA 1
ATOM 703 C C . ASP A 1 86 ? -9.031 11.128 16.719 1.00 85.19 86 ASP A C 1
ATOM 705 O O . ASP A 1 86 ? -7.829 11.135 16.987 1.00 85.19 86 ASP A O 1
ATOM 709 N N . ILE A 1 87 ? -9.524 10.477 15.668 1.00 89.06 87 ILE A N 1
ATOM 710 C CA . ILE A 1 87 ? -8.730 9.676 14.731 1.00 89.06 87 ILE A CA 1
ATOM 711 C C . ILE A 1 87 ? -8.389 10.435 13.441 1.00 89.06 87 ILE A C 1
ATOM 713 O O . ILE A 1 87 ? -7.814 9.856 12.519 1.00 89.06 87 ILE A O 1
ATOM 717 N N . THR A 1 88 ? -8.706 11.733 13.355 1.00 90.44 88 THR A N 1
ATOM 718 C CA . THR A 1 88 ? -8.501 12.555 12.150 1.00 90.44 88 THR A CA 1
ATOM 719 C C . THR A 1 88 ? -7.048 12.527 11.676 1.00 90.44 88 THR A C 1
ATOM 721 O O . THR A 1 88 ? -6.783 12.400 10.479 1.00 90.44 88 THR A O 1
ATOM 724 N N . THR A 1 89 ? -6.088 12.607 12.600 1.00 88.69 89 THR A N 1
ATOM 725 C CA . THR A 1 89 ? -4.654 12.548 12.274 1.00 88.69 89 THR A CA 1
ATOM 726 C C . THR A 1 89 ? -4.261 11.185 11.702 1.00 88.69 89 THR A C 1
ATOM 728 O O . THR A 1 89 ? -3.530 11.135 10.713 1.00 88.69 89 THR A O 1
ATOM 731 N N . CYS A 1 90 ? -4.798 10.087 12.245 1.00 89.56 90 CYS A N 1
ATOM 732 C CA . CYS A 1 90 ? -4.557 8.738 11.723 1.00 89.56 90 CYS A CA 1
ATOM 733 C C . CYS A 1 90 ? -5.122 8.569 10.315 1.00 89.56 90 CYS A C 1
ATOM 735 O O . CYS A 1 90 ? -4.452 8.009 9.454 1.00 89.56 90 CYS A O 1
ATOM 737 N N . LEU A 1 91 ? -6.327 9.090 10.059 1.00 93.06 91 LEU A N 1
ATOM 738 C CA . LEU A 1 91 ? -6.930 9.052 8.726 1.00 93.06 91 LEU A CA 1
ATOM 739 C C . LEU A 1 91 ? -6.110 9.860 7.718 1.00 93.06 91 LEU A C 1
ATOM 741 O O . LEU A 1 91 ? -5.832 9.373 6.625 1.00 93.06 91 LEU A O 1
ATOM 745 N N . LYS A 1 92 ? -5.666 11.068 8.087 1.00 92.94 92 LYS A N 1
ATOM 746 C CA . LYS A 1 92 ? -4.791 11.887 7.233 1.00 92.94 92 LYS A CA 1
ATOM 747 C C . LYS A 1 92 ? -3.480 11.173 6.920 1.00 92.94 92 LYS A C 1
ATOM 749 O O . LYS A 1 92 ? -3.045 11.189 5.772 1.00 92.94 92 LYS A O 1
ATOM 754 N N . TRP A 1 93 ? -2.866 10.543 7.919 1.00 91.50 93 TRP A N 1
ATOM 755 C CA . TRP A 1 93 ? -1.661 9.744 7.718 1.00 91.50 93 TRP A CA 1
ATOM 756 C C . TRP A 1 93 ? -1.917 8.558 6.786 1.00 91.50 93 TRP A C 1
ATOM 758 O O . TRP A 1 93 ? -1.181 8.383 5.821 1.00 91.50 93 TRP A O 1
ATOM 768 N N . PHE A 1 94 ? -2.995 7.804 7.006 1.00 94.00 94 PHE A N 1
ATOM 769 C CA . PHE A 1 94 ? -3.361 6.667 6.165 1.00 94.00 94 PHE A CA 1
ATOM 770 C C . PHE A 1 94 ? -3.550 7.084 4.702 1.00 94.00 94 PHE A C 1
ATOM 772 O O . PHE A 1 94 ? -2.983 6.473 3.802 1.00 94.00 94 PHE A O 1
ATOM 779 N N . LEU A 1 95 ? -4.302 8.160 4.452 1.00 95.38 95 LEU A N 1
ATOM 780 C CA . LEU A 1 95 ? -4.530 8.670 3.098 1.00 95.38 95 LEU A CA 1
ATOM 781 C C . LEU A 1 95 ? -3.239 9.181 2.449 1.00 95.38 95 LEU A C 1
ATOM 783 O O . LEU A 1 95 ? -3.027 8.976 1.256 1.00 95.38 95 LEU A O 1
ATOM 787 N N . LYS A 1 96 ? -2.350 9.806 3.228 1.00 94.88 96 LYS A N 1
ATOM 788 C CA . LYS A 1 96 ? -1.034 10.236 2.748 1.00 94.88 96 LYS A CA 1
ATOM 789 C C . LYS A 1 96 ? -0.148 9.043 2.383 1.00 94.88 96 LYS A C 1
ATOM 791 O O . LYS A 1 96 ? 0.491 9.063 1.337 1.00 94.88 96 LYS A O 1
ATOM 796 N N . CYS A 1 97 ? -0.161 7.995 3.200 1.00 94.19 97 CYS A N 1
ATOM 797 C CA . CYS A 1 97 ? 0.543 6.749 2.930 1.00 94.19 97 CYS A CA 1
ATOM 798 C C . CYS A 1 97 ? 0.004 6.084 1.648 1.00 94.19 97 CYS A C 1
ATOM 800 O O . CYS A 1 97 ? 0.774 5.694 0.773 1.00 94.19 97 CYS A O 1
ATOM 802 N N . LEU A 1 98 ? -1.320 6.057 1.459 1.00 95.19 98 LEU A N 1
ATOM 803 C CA . LEU A 1 98 ? -1.922 5.562 0.221 1.00 95.19 98 LEU A CA 1
ATOM 804 C C . LEU A 1 98 ? -1.474 6.384 -0.998 1.00 95.19 98 LEU A C 1
ATOM 806 O O . LEU A 1 98 ? -1.034 5.803 -1.990 1.00 95.19 98 LEU A O 1
ATOM 810 N N . LEU A 1 99 ? -1.504 7.716 -0.899 1.00 95.50 99 LEU A N 1
ATOM 811 C CA . LEU A 1 99 ? -1.038 8.623 -1.950 1.00 95.50 99 LEU A CA 1
ATOM 812 C C . LEU A 1 99 ? 0.430 8.373 -2.318 1.00 95.50 99 LEU A C 1
ATOM 814 O O . LEU A 1 99 ? 0.760 8.269 -3.496 1.00 95.50 99 LEU A O 1
ATOM 818 N N . HIS A 1 100 ? 1.312 8.234 -1.328 1.00 95.69 100 HIS A N 1
ATOM 819 C CA . HIS A 1 100 ? 2.717 7.926 -1.583 1.00 95.69 100 HIS A CA 1
ATOM 820 C C . HIS A 1 100 ? 2.896 6.558 -2.258 1.00 95.69 100 HIS A C 1
ATOM 822 O O . HIS A 1 100 ? 3.728 6.427 -3.151 1.00 95.69 100 HIS A O 1
ATOM 828 N N . SER A 1 101 ? 2.086 5.556 -1.895 1.00 94.81 101 SER A N 1
ATOM 829 C CA . SER A 1 101 ? 2.138 4.235 -2.539 1.00 94.81 101 SER A CA 1
ATOM 830 C C . SER A 1 101 ? 1.741 4.282 -4.022 1.00 94.81 101 SER A C 1
ATOM 832 O O . SER A 1 101 ? 2.280 3.531 -4.840 1.00 94.81 101 SER A O 1
ATOM 834 N N . MET A 1 102 ? 0.822 5.183 -4.381 1.00 94.44 102 MET A N 1
ATOM 835 C CA . MET A 1 102 ? 0.434 5.437 -5.769 1.00 94.44 102 MET A CA 1
ATOM 836 C C . MET A 1 102 ? 1.543 6.186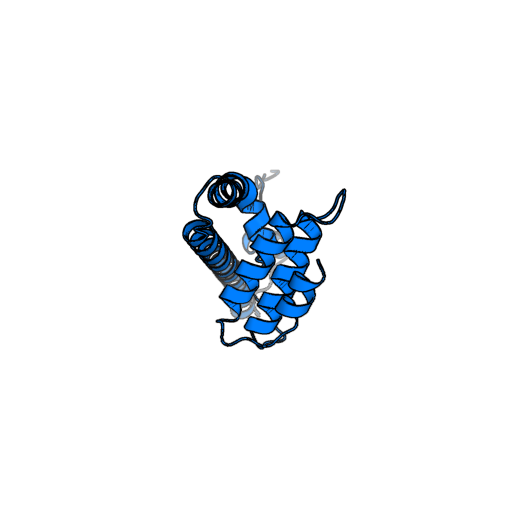 -6.512 1.00 94.44 102 MET A C 1
ATOM 838 O O . MET A 1 102 ? 1.954 5.737 -7.576 1.00 94.44 102 MET A O 1
ATOM 842 N N . ALA A 1 103 ? 2.113 7.235 -5.910 1.00 95.00 103 ALA A N 1
ATOM 843 C CA . ALA A 1 103 ? 3.228 7.983 -6.496 1.00 95.00 103 ALA A CA 1
ATOM 844 C C . ALA A 1 103 ? 4.453 7.091 -6.781 1.00 95.00 103 ALA A C 1
ATOM 846 O O . ALA A 1 103 ? 5.045 7.169 -7.854 1.00 95.00 103 ALA A O 1
ATOM 847 N N . GLN A 1 104 ? 4.790 6.174 -5.869 1.00 92.31 104 GLN A N 1
ATOM 848 C CA . GLN A 1 104 ? 5.857 5.192 -6.092 1.00 92.31 104 GLN A CA 1
ATOM 849 C C . GLN A 1 104 ? 5.545 4.255 -7.270 1.00 92.31 104 GLN A C 1
ATOM 851 O O . GLN A 1 104 ? 6.442 3.808 -7.993 1.00 92.31 104 GLN A O 1
ATOM 856 N N . THR A 1 105 ? 4.267 3.939 -7.477 1.00 92.69 105 THR A N 1
ATOM 857 C CA . THR A 1 105 ? 3.868 3.116 -8.618 1.00 92.69 105 THR A CA 1
ATOM 858 C C . THR A 1 105 ? 3.962 3.894 -9.925 1.00 92.69 105 THR A C 1
ATOM 860 O O . THR A 1 105 ? 4.456 3.338 -10.903 1.00 92.69 105 THR A O 1
ATOM 863 N N . ASP A 1 106 ? 3.602 5.178 -9.939 1.00 93.25 106 ASP A N 1
ATOM 864 C CA . ASP A 1 106 ? 3.799 6.044 -11.106 1.00 93.25 106 ASP A CA 1
ATOM 865 C C . ASP A 1 106 ? 5.278 6.120 -11.508 1.00 93.25 106 ASP A C 1
ATOM 867 O O . ASP A 1 106 ? 5.609 5.970 -12.686 1.00 93.25 106 ASP A O 1
ATOM 871 N N . GLU A 1 107 ? 6.187 6.263 -10.538 1.00 92.25 107 GLU A N 1
ATOM 872 C CA . GLU A 1 107 ? 7.636 6.225 -10.782 1.00 92.25 107 GLU A CA 1
ATOM 873 C C . GLU A 1 107 ? 8.078 4.884 -11.383 1.00 92.25 107 GLU A C 1
ATOM 875 O O . GLU A 1 107 ? 8.809 4.845 -12.377 1.00 92.25 107 GLU A O 1
ATOM 880 N N . THR A 1 108 ? 7.579 3.776 -10.829 1.00 90.50 108 THR A N 1
ATOM 881 C CA . THR A 1 108 ? 7.885 2.423 -11.315 1.00 90.50 108 THR A CA 1
ATOM 882 C C . THR A 1 108 ? 7.403 2.230 -12.756 1.00 90.50 108 THR A C 1
ATOM 884 O O . THR A 1 108 ? 8.147 1.737 -13.608 1.00 90.50 108 THR A O 1
ATOM 887 N N . ILE A 1 109 ? 6.170 2.649 -13.056 1.00 92.44 109 ILE A N 1
ATOM 888 C CA . ILE A 1 109 ? 5.587 2.575 -14.400 1.00 92.44 109 ILE A CA 1
ATOM 889 C C . ILE A 1 109 ? 6.384 3.448 -15.370 1.00 92.44 109 ILE A C 1
ATOM 891 O O . ILE A 1 109 ? 6.711 2.990 -16.465 1.00 92.44 109 ILE A O 1
ATOM 895 N N . ALA A 1 110 ? 6.752 4.669 -14.978 1.00 92.44 110 ALA A N 1
ATOM 896 C CA . ALA A 1 110 ? 7.543 5.565 -15.814 1.00 92.44 110 ALA A CA 1
ATOM 897 C C . ALA A 1 110 ? 8.902 4.954 -16.196 1.00 92.44 110 ALA A C 1
ATOM 899 O O . ALA A 1 110 ? 9.312 5.044 -17.356 1.00 92.44 110 ALA A O 1
ATOM 900 N N . THR A 1 111 ? 9.587 4.291 -15.261 1.00 90.62 111 THR A N 1
ATOM 901 C CA . THR A 1 111 ? 10.847 3.580 -15.538 1.00 90.62 111 THR A CA 1
ATOM 902 C C . THR A 1 111 ? 10.638 2.409 -16.500 1.00 90.62 111 THR A C 1
ATOM 904 O O . THR A 1 111 ? 11.378 2.271 -17.477 1.00 90.62 111 THR A O 1
ATOM 907 N N . ILE A 1 112 ? 9.584 1.611 -16.301 1.00 91.81 112 ILE A N 1
ATOM 908 C CA . ILE A 1 112 ? 9.241 0.507 -17.210 1.00 91.81 112 ILE A CA 1
ATOM 909 C C . ILE A 1 112 ? 8.945 1.030 -18.623 1.00 91.81 112 ILE A C 1
ATOM 911 O O . ILE A 1 112 ? 9.453 0.467 -19.593 1.00 91.81 112 ILE A O 1
ATOM 915 N N . LEU A 1 113 ? 8.169 2.109 -18.754 1.00 94.06 113 LEU A N 1
ATOM 916 C CA . LEU A 1 113 ? 7.824 2.703 -20.049 1.00 94.06 113 LEU A CA 1
ATOM 917 C C . LEU A 1 113 ? 9.055 3.237 -20.783 1.00 94.06 113 LEU A C 1
ATOM 919 O O . LEU A 1 113 ? 9.193 2.990 -21.978 1.00 94.06 113 LEU A O 1
ATOM 923 N N . LYS A 1 114 ? 9.987 3.894 -20.078 1.00 92.44 114 LYS A N 1
ATOM 924 C CA . LYS A 1 114 ? 11.270 4.322 -20.665 1.00 92.44 114 LYS A CA 1
ATOM 925 C C . LYS A 1 114 ? 12.043 3.141 -21.250 1.00 92.44 114 LYS A C 1
ATOM 927 O O . LYS A 1 114 ? 12.562 3.236 -22.361 1.00 92.44 114 LYS A O 1
ATOM 932 N N . ARG A 1 115 ? 12.096 2.018 -20.527 1.00 92.38 115 ARG A N 1
ATOM 933 C CA . ARG A 1 115 ? 12.759 0.794 -20.993 1.00 92.38 115 ARG A CA 1
ATOM 934 C C . ARG A 1 115 ? 12.074 0.212 -22.228 1.00 92.38 115 ARG A C 1
ATOM 936 O O . ARG A 1 115 ? 12.759 -0.130 -23.187 1.00 92.38 115 ARG A O 1
ATOM 943 N N . VAL A 1 116 ? 10.745 0.109 -22.218 1.00 94.12 116 VAL A N 1
ATOM 944 C CA . VAL A 1 116 ? 9.969 -0.385 -23.370 1.00 94.12 116 VAL A CA 1
ATOM 945 C C . VAL A 1 116 ? 10.216 0.496 -24.594 1.00 94.12 116 VAL A C 1
ATOM 947 O O . VAL A 1 116 ? 10.610 -0.016 -25.639 1.00 94.12 116 VAL A O 1
ATOM 950 N N . GLN A 1 117 ? 10.108 1.816 -24.439 1.00 95.19 117 GLN A N 1
ATOM 951 C CA . GLN A 1 117 ? 10.320 2.772 -25.522 1.00 95.19 117 GLN A CA 1
ATOM 952 C C . GLN A 1 117 ? 11.740 2.702 -26.101 1.00 95.19 117 GLN A C 1
ATOM 954 O O . GLN A 1 117 ? 11.913 2.800 -27.317 1.00 95.19 117 GLN A O 1
ATOM 959 N N . PHE A 1 118 ? 12.763 2.521 -25.257 1.00 94.81 118 PHE A N 1
ATOM 960 C CA . PHE A 1 118 ? 14.143 2.353 -25.718 1.00 94.81 118 PHE A CA 1
ATOM 961 C C . PHE A 1 118 ? 14.273 1.145 -26.654 1.00 94.81 118 PHE A C 1
ATOM 963 O O . PHE A 1 118 ? 14.821 1.266 -27.751 1.00 94.81 118 PHE A O 1
ATOM 970 N N . TRP A 1 119 ? 13.746 -0.011 -26.241 1.00 93.81 119 TRP A N 1
ATOM 971 C CA . TRP A 1 119 ? 13.838 -1.233 -27.038 1.00 93.81 119 TRP A CA 1
ATOM 972 C C . TRP A 1 119 ? 12.997 -1.161 -28.312 1.00 93.81 119 TRP A C 1
ATOM 974 O O . TRP A 1 119 ? 13.471 -1.602 -29.353 1.00 93.81 119 TRP A O 1
ATOM 984 N N . GLU A 1 120 ? 11.813 -0.546 -28.265 1.00 95.44 120 GLU A N 1
ATOM 985 C CA . GLU A 1 120 ? 10.986 -0.289 -29.453 1.00 95.44 120 GLU A CA 1
ATOM 986 C C . GLU A 1 120 ? 11.689 0.628 -30.466 1.00 95.44 120 GLU A C 1
ATOM 988 O O . GLU A 1 120 ? 11.678 0.368 -31.668 1.00 95.44 120 GLU A O 1
ATOM 993 N N . THR A 1 121 ? 12.358 1.679 -29.989 1.00 96.31 121 THR A N 1
ATOM 994 C CA . THR A 1 121 ? 13.091 2.625 -30.849 1.00 96.31 121 THR A CA 1
ATOM 995 C C . THR A 1 121 ? 14.308 1.974 -31.514 1.00 96.31 121 THR A C 1
ATOM 997 O O . THR A 1 121 ? 14.711 2.368 -32.608 1.00 96.31 121 THR A O 1
ATOM 1000 N N . HIS A 1 122 ? 14.907 0.971 -30.869 1.00 95.06 122 HIS A N 1
ATOM 1001 C CA . HIS A 1 122 ? 16.142 0.326 -31.313 1.00 95.06 122 HIS A CA 1
ATOM 1002 C C . HIS A 1 122 ? 15.956 -1.120 -31.786 1.00 95.06 122 HIS A C 1
ATOM 1004 O O . HIS A 1 122 ? 16.916 -1.889 -31.783 1.00 95.06 122 HIS A O 1
ATOM 1010 N N . LEU A 1 123 ? 14.755 -1.482 -32.248 1.00 92.56 123 LEU A N 1
ATOM 1011 C CA . LEU A 1 123 ? 14.442 -2.833 -32.739 1.00 92.56 123 LEU A CA 1
ATOM 1012 C C . LEU A 1 123 ? 15.370 -3.319 -33.861 1.00 92.56 123 LEU A C 1
ATOM 1014 O O . LEU A 1 123 ? 15.626 -4.513 -33.965 1.00 92.56 123 LEU A O 1
ATOM 1018 N N . THR A 1 124 ? 15.865 -2.410 -34.704 1.00 94.88 124 THR A N 1
ATOM 1019 C CA . THR A 1 124 ? 16.752 -2.730 -35.835 1.00 94.88 124 THR A CA 1
ATOM 1020 C C . THR A 1 124 ? 18.233 -2.508 -35.524 1.00 94.88 124 THR A C 1
ATOM 1022 O O . THR A 1 124 ? 19.064 -2.613 -36.423 1.00 94.88 124 THR A O 1
ATOM 1025 N N . THR A 1 125 ? 18.576 -2.126 -34.292 1.00 95.69 125 THR A N 1
ATOM 1026 C CA . THR A 1 125 ? 19.964 -1.888 -33.892 1.00 95.69 125 THR A CA 1
ATOM 1027 C C . THR A 1 125 ? 20.587 -3.190 -33.400 1.00 95.69 125 THR A C 1
ATOM 1029 O O . THR A 1 125 ? 20.161 -3.748 -32.389 1.00 95.69 125 THR A O 1
ATOM 1032 N N . ASP A 1 126 ? 21.652 -3.642 -34.060 1.00 93.25 126 ASP A N 1
ATOM 1033 C CA . ASP A 1 126 ? 22.399 -4.823 -33.627 1.00 93.25 126 ASP A CA 1
ATOM 1034 C C . ASP A 1 126 ? 23.304 -4.500 -32.429 1.00 93.25 126 ASP A C 1
ATOM 1036 O O . ASP A 1 126 ? 24.387 -3.924 -32.563 1.00 93.25 126 ASP A O 1
ATOM 1040 N N . PHE A 1 127 ? 22.871 -4.899 -31.234 1.00 94.62 127 PHE A N 1
ATOM 1041 C CA . PHE A 1 127 ? 23.683 -4.826 -30.020 1.00 94.62 127 PHE A CA 1
ATOM 1042 C C . PHE A 1 127 ? 24.418 -6.141 -29.762 1.00 94.62 127 PHE A C 1
ATOM 1044 O O . PHE A 1 127 ? 23.811 -7.211 -29.716 1.00 94.62 127 PHE A O 1
ATOM 1051 N N . ASN A 1 128 ? 25.719 -6.067 -29.481 1.00 94.75 128 ASN A N 1
ATOM 1052 C CA . ASN A 1 128 ? 26.463 -7.225 -28.990 1.00 94.75 128 ASN A CA 1
ATOM 1053 C C . ASN A 1 128 ? 26.108 -7.551 -27.523 1.00 94.75 128 ASN A C 1
ATOM 1055 O O . ASN A 1 128 ? 25.572 -6.719 -26.788 1.00 94.75 128 ASN A O 1
ATOM 1059 N N . LEU A 1 129 ? 26.478 -8.750 -27.056 1.00 92.69 129 LEU A N 1
ATOM 1060 C CA . LEU A 1 129 ? 26.151 -9.229 -25.702 1.00 92.69 129 LEU A CA 1
ATOM 1061 C C . LEU A 1 129 ? 26.630 -8.296 -24.574 1.00 92.69 129 LEU A C 1
ATOM 1063 O O . LEU A 1 129 ? 25.969 -8.179 -23.542 1.00 92.69 129 LEU A O 1
ATOM 1067 N N . ARG A 1 130 ? 27.775 -7.618 -24.745 1.00 91.88 130 ARG A N 1
ATOM 1068 C CA . ARG A 1 130 ? 28.293 -6.678 -23.735 1.00 91.88 130 ARG A CA 1
ATOM 1069 C C . ARG A 1 130 ? 27.458 -5.399 -23.693 1.00 91.88 130 ARG A C 1
ATOM 1071 O O . ARG A 1 130 ? 27.172 -4.911 -22.604 1.00 91.88 130 ARG A O 1
ATOM 1078 N N . GLN A 1 131 ? 27.045 -4.888 -24.852 1.00 92.69 131 GLN A N 1
ATOM 1079 C CA . GLN A 1 131 ? 26.167 -3.721 -24.958 1.00 92.69 131 GLN A CA 1
ATOM 1080 C C . GLN A 1 131 ? 24.790 -4.017 -24.364 1.00 92.69 131 GLN A C 1
ATOM 1082 O O . GLN A 1 131 ? 24.346 -3.264 -23.507 1.00 92.69 131 GLN A O 1
ATOM 1087 N N . GLN A 1 132 ? 24.166 -5.144 -24.723 1.00 91.19 132 GLN A N 1
ATOM 1088 C CA . GLN A 1 132 ? 22.877 -5.558 -24.153 1.00 91.19 132 GLN A CA 1
ATOM 1089 C C . GLN A 1 132 ? 22.935 -5.659 -22.625 1.00 91.19 132 GLN A C 1
ATOM 1091 O O . GLN A 1 132 ? 22.044 -5.173 -21.933 1.00 91.19 132 GLN A O 1
ATOM 1096 N N . LYS A 1 133 ? 24.021 -6.229 -22.084 1.00 89.88 133 LYS A N 1
ATOM 1097 C CA . LYS A 1 133 ? 24.223 -6.322 -20.635 1.00 89.88 133 LYS A CA 1
ATOM 1098 C C . LYS A 1 133 ? 24.264 -4.947 -19.965 1.00 89.88 133 LYS A C 1
ATOM 1100 O O . LYS A 1 133 ? 23.631 -4.771 -18.931 1.00 89.88 133 LYS A O 1
ATOM 1105 N N . ILE A 1 134 ? 25.006 -3.992 -20.529 1.00 89.81 134 ILE A N 1
ATOM 1106 C CA . ILE A 1 134 ? 25.085 -2.628 -19.985 1.00 89.81 134 ILE A CA 1
ATOM 1107 C C . ILE A 1 134 ? 23.761 -1.881 -20.163 1.00 89.81 134 ILE A C 1
ATOM 1109 O O . ILE A 1 134 ? 23.365 -1.155 -19.262 1.00 89.81 134 ILE A O 1
ATOM 1113 N N . LEU A 1 135 ? 23.047 -2.083 -21.271 1.00 91.44 135 LEU A N 1
ATOM 1114 C CA . LEU A 1 135 ? 21.745 -1.459 -21.505 1.00 91.44 135 LEU A CA 1
ATOM 1115 C C . LEU A 1 135 ? 20.687 -1.945 -20.517 1.00 91.44 135 LEU A C 1
ATOM 1117 O O . LEU A 1 135 ? 20.002 -1.111 -19.942 1.00 91.44 135 LEU A O 1
ATOM 1121 N N . HIS A 1 136 ? 20.595 -3.251 -20.240 1.00 88.19 136 HIS A N 1
ATOM 1122 C CA . HIS A 1 136 ? 19.719 -3.744 -19.169 1.00 88.19 136 HIS A CA 1
ATOM 1123 C C . HIS A 1 136 ? 20.063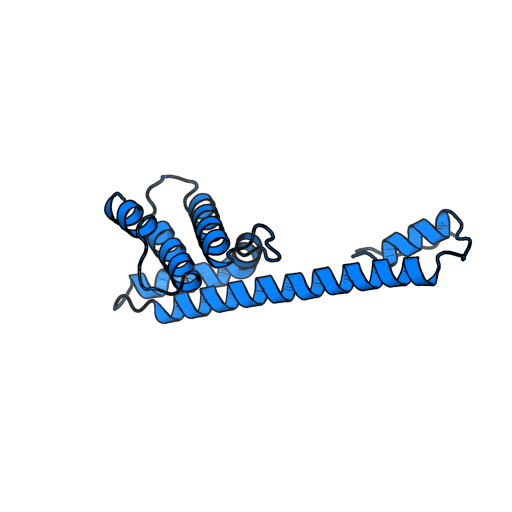 -3.108 -17.825 1.00 88.19 136 HIS A C 1
ATOM 1125 O O . HIS A 1 136 ? 19.183 -2.650 -17.114 1.00 88.19 136 HIS A O 1
ATOM 1131 N N . LEU A 1 137 ? 21.355 -3.006 -17.518 1.00 87.56 137 LEU A N 1
ATOM 1132 C CA . LEU A 1 137 ? 21.824 -2.401 -16.281 1.00 87.56 137 LEU A CA 1
ATOM 1133 C C . LEU A 1 137 ? 21.444 -0.910 -16.174 1.00 87.56 137 LEU A C 1
ATOM 1135 O O . LEU A 1 137 ? 21.038 -0.462 -15.115 1.00 87.56 137 LEU A O 1
ATOM 1139 N N . LEU A 1 138 ? 21.583 -0.141 -17.257 1.00 87.44 138 LEU A N 1
ATOM 1140 C CA . LEU A 1 138 ? 21.289 1.298 -17.280 1.00 87.44 138 LEU A CA 1
ATOM 1141 C C . LEU A 1 138 ? 19.790 1.618 -17.354 1.00 87.44 138 LEU A C 1
ATOM 1143 O O . LEU A 1 138 ? 19.387 2.700 -16.938 1.00 87.44 138 LEU A O 1
ATOM 1147 N N . LEU A 1 139 ? 18.993 0.724 -17.943 1.00 88.00 139 LEU A N 1
ATOM 1148 C CA . LEU A 1 139 ? 17.541 0.879 -18.077 1.00 88.00 139 LEU A CA 1
ATOM 1149 C C . LEU A 1 139 ? 16.769 0.332 -16.866 1.00 88.00 139 LEU A C 1
ATOM 1151 O O . LEU A 1 139 ? 15.569 0.580 -16.764 1.00 88.00 139 LEU A O 1
ATOM 1155 N N . ASP A 1 140 ? 17.450 -0.386 -15.974 1.00 81.06 140 ASP A N 1
ATOM 1156 C CA . ASP A 1 140 ? 16.952 -0.828 -14.672 1.00 81.06 140 ASP A CA 1
ATOM 1157 C C . ASP A 1 140 ? 17.589 0.004 -13.534 1.00 81.06 140 ASP A C 1
ATOM 1159 O O . ASP A 1 140 ? 18.466 0.842 -13.755 1.00 81.06 140 ASP A O 1
ATOM 1163 N N . ASP A 1 141 ? 17.177 -0.240 -12.286 1.00 67.31 141 ASP A N 1
ATOM 1164 C CA . ASP A 1 141 ? 17.792 0.370 -11.099 1.00 67.31 141 ASP A CA 1
ATOM 1165 C C . ASP A 1 141 ? 19.148 -0.286 -10.780 1.00 67.31 141 ASP A C 1
ATOM 1167 O O . ASP A 1 141 ? 19.257 -1.216 -9.974 1.00 67.31 141 ASP A O 1
ATOM 1171 N N . PHE A 1 142 ? 20.221 0.188 -11.417 1.00 73.88 142 PHE A N 1
ATOM 1172 C CA . PHE A 1 142 ? 21.575 -0.254 -11.087 1.00 73.88 142 PHE A CA 1
ATOM 1173 C C . PHE A 1 142 ? 22.172 0.482 -9.893 1.00 73.88 142 PHE A C 1
ATOM 1175 O O . PHE A 1 142 ? 22.367 1.698 -9.912 1.00 73.88 142 PHE A O 1
ATOM 1182 N N . PHE A 1 143 ? 22.601 -0.295 -8.897 1.00 57.84 143 PHE A N 1
ATOM 1183 C CA . PHE A 1 143 ? 23.396 0.191 -7.778 1.00 57.84 143 PHE A CA 1
ATOM 1184 C C . PHE A 1 143 ? 24.799 -0.435 -7.801 1.00 57.84 143 PHE A C 1
ATOM 1186 O O . PHE A 1 143 ? 24.977 -1.618 -7.509 1.00 57.84 143 PHE A O 1
ATOM 1193 N N . GLY A 1 144 ? 25.820 0.354 -8.150 1.00 70.19 144 GLY A N 1
ATOM 1194 C CA . GLY A 1 144 ? 27.214 -0.098 -8.164 1.00 70.19 144 GLY A CA 1
ATOM 1195 C C . GLY A 1 144 ? 28.160 0.842 -8.914 1.00 70.19 144 GLY A C 1
ATOM 1196 O O . 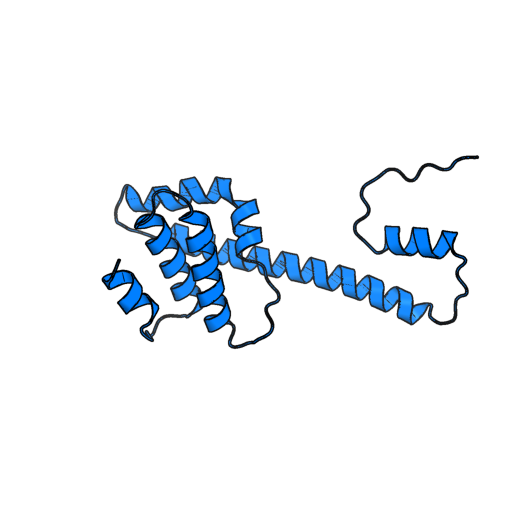GLY A 1 144 ? 27.742 1.828 -9.516 1.00 70.19 144 GLY A O 1
ATOM 1197 N N . LYS A 1 145 ? 29.466 0.543 -8.884 1.00 68.56 145 LYS A N 1
ATOM 1198 C CA . LYS A 1 145 ? 30.472 1.246 -9.698 1.00 68.56 145 LYS A CA 1
ATOM 1199 C C . LYS A 1 145 ? 30.748 0.440 -10.963 1.00 68.56 145 LYS A C 1
ATOM 1201 O O . LYS A 1 145 ? 31.171 -0.709 -10.875 1.00 68.56 145 LYS A O 1
ATOM 1206 N N . LEU A 1 146 ? 30.551 1.051 -12.128 1.00 72.81 146 LEU A N 1
ATOM 1207 C CA . LEU A 1 146 ? 31.021 0.498 -13.396 1.00 72.81 146 LEU A CA 1
ATOM 1208 C C . LEU A 1 146 ? 32.546 0.641 -13.447 1.00 72.81 146 LEU A C 1
ATOM 1210 O O . LEU A 1 146 ? 33.066 1.731 -13.676 1.00 72.81 146 LEU A O 1
ATOM 1214 N N . THR A 1 147 ? 33.272 -0.442 -13.174 1.00 68.19 147 THR A N 1
ATOM 1215 C CA . THR A 1 147 ? 34.734 -0.466 -13.276 1.00 68.19 147 THR A CA 1
ATOM 1216 C C . THR A 1 147 ? 35.150 -1.016 -14.636 1.00 68.19 147 THR A C 1
ATOM 1218 O O . THR A 1 147 ? 34.688 -2.068 -15.076 1.00 68.19 147 THR A O 1
ATOM 1221 N N . VAL A 1 148 ? 36.027 -0.290 -15.326 1.00 64.75 148 VAL A N 1
ATOM 1222 C CA . VAL A 1 148 ? 36.611 -0.732 -16.597 1.00 64.75 148 VAL A CA 1
ATOM 1223 C C . VAL A 1 148 ? 37.921 -1.445 -16.272 1.00 64.75 148 VAL A C 1
ATOM 1225 O O . VAL A 1 148 ? 38.829 -0.825 -15.720 1.00 64.75 148 VAL A O 1
ATOM 1228 N N . SER A 1 149 ? 38.028 -2.739 -16.584 1.00 63.31 149 SER A N 1
ATOM 1229 C CA . SER A 1 149 ? 39.342 -3.388 -16.676 1.00 63.31 149 SER A CA 1
ATOM 1230 C C . SER A 1 149 ? 39.949 -3.012 -18.026 1.00 63.31 149 SER A C 1
ATOM 1232 O O . SER A 1 149 ? 39.301 -3.179 -19.060 1.00 63.31 149 SER A O 1
ATOM 1234 N N . LYS A 1 150 ? 41.139 -2.406 -17.986 1.00 46.41 150 LYS A N 1
ATOM 1235 C CA . LYS A 1 150 ? 41.964 -2.149 -19.172 1.00 46.41 150 LYS A CA 1
ATOM 1236 C C . LYS A 1 150 ? 42.571 -3.444 -19.688 1.00 46.41 150 LYS A C 1
ATOM 1238 O O . LYS A 1 150 ? 42.931 -4.283 -18.833 1.00 46.41 150 LYS A O 1
#